Protein AF-A5CC21-F1 (afdb_monomer_lite)

Radius of gyration: 22.28 Å; chains: 1; bounding box: 57×40×75 Å

Foldseek 3Di:
DDDDPPCPQDFPFFWDKAKDKDFPPDPADLPDLDDDDCPPVRNVPGDPSSVVVSVLVVQQFKDWQAKDQPDADPVPRDRRMIMTMITGTPHNVSRLCCVQLCVQVVNHQDHSVDGDRGGHGPVSVVSGDPVPRDCVVVVVVVVVVVVVVVVVVVVVVVVVVVVVVVVD

Secondary structure (DSSP, 8-state):
-----------BS--EEEEEEEESSSS-BTTS---SS-HHHHHTTS-HHHHHHHHHHHTT-EEEEEEEEEEE-TTT--EEEEEEEEEE-SSHHHHHHHHHHHHHHT---B-SSSB--PPBPHHHHTT--GGG---HHHHHHHHHHHHHHHHHHHHHHHHHHHHHHH--

InterPro domains:
  IPR014121 Type-F conjugative transfer system mating-pair stabilisation protein TraN [PF06986] (1-121)

Sequence (168 aa):
MSKDIKTNPVSVFSGKHRKCKKDVFSFLNCCSSMTGWGRDIGLSQCKSKEQELALYRKKGYCYYIGTYCSSRIPILGICLARKSTYCCFQSKLARIFQEEARKQLKIDFGTPECPKCRGLTVEELQKVDFTKINMDELFGDILTKAQNSMNKDIIAGIKDKVHRMQQT

Structure (mmCIF, N/CA/C/O backbone):
data_AF-A5CC21-F1
#
_entry.id   AF-A5CC21-F1
#
loop_
_atom_site.group_PDB
_atom_site.id
_atom_site.type_symbol
_atom_site.label_atom_id
_atom_site.label_alt_id
_atom_site.label_comp_id
_atom_site.label_asym_id
_atom_site.label_entity_id
_atom_site.label_seq_id
_atom_site.pdbx_PDB_ins_code
_atom_site.Cartn_x
_atom_site.Cartn_y
_atom_site.Cartn_z
_atom_site.occupancy
_atom_site.B_iso_or_equiv
_atom_site.auth_seq_id
_atom_site.auth_comp_id
_atom_site.auth_asym_id
_atom_site.auth_atom_id
_atom_site.pdbx_PDB_model_num
ATOM 1 N N . MET A 1 1 ? -32.156 28.228 -10.293 1.00 36.88 1 MET A N 1
ATOM 2 C CA . MET A 1 1 ? -30.932 28.435 -11.098 1.00 36.88 1 MET A CA 1
ATOM 3 C C . MET A 1 1 ? -29.865 27.472 -10.604 1.00 36.88 1 MET A C 1
ATOM 5 O O . MET A 1 1 ? -29.187 27.765 -9.629 1.00 36.88 1 MET A O 1
ATOM 9 N N . SER A 1 2 ? -29.777 26.303 -11.236 1.00 42.38 2 SER A N 1
ATOM 10 C CA . SER A 1 2 ? -28.684 25.349 -11.049 1.00 42.38 2 SER A CA 1
ATOM 11 C C . SER A 1 2 ? -27.411 25.969 -11.612 1.00 42.38 2 SER A C 1
ATOM 13 O O . SER A 1 2 ? -27.342 26.217 -12.811 1.00 42.38 2 SER A O 1
ATOM 15 N N . LYS A 1 3 ? -26.444 26.278 -10.749 1.00 47.91 3 LYS A N 1
ATOM 16 C CA . LYS A 1 3 ? -25.114 26.733 -11.157 1.00 47.91 3 LYS A CA 1
ATOM 17 C C . LYS A 1 3 ? -24.092 25.700 -10.702 1.00 47.91 3 LYS A C 1
ATOM 19 O O . LYS A 1 3 ? -23.750 25.622 -9.529 1.00 47.91 3 LYS A O 1
ATOM 24 N N . ASP A 1 4 ? -23.684 24.878 -11.659 1.00 43.81 4 ASP A N 1
ATOM 25 C CA . ASP A 1 4 ? -22.288 24.512 -11.892 1.00 43.81 4 ASP A CA 1
ATOM 26 C C . ASP A 1 4 ? -21.464 24.069 -10.674 1.00 43.81 4 ASP A C 1
ATOM 28 O O . ASP A 1 4 ? -20.405 24.625 -10.382 1.00 43.81 4 ASP A O 1
ATOM 32 N N . ILE A 1 5 ? -21.864 22.970 -10.028 1.00 50.94 5 ILE A N 1
ATOM 33 C CA . ILE A 1 5 ? -20.854 22.110 -9.407 1.00 50.94 5 ILE A CA 1
ATOM 34 C C . ILE A 1 5 ? -20.209 21.346 -10.560 1.00 50.94 5 ILE A C 1
ATOM 36 O O . ILE A 1 5 ? -20.739 20.334 -11.020 1.00 50.94 5 ILE A O 1
ATOM 40 N N . LYS A 1 6 ? -19.054 21.830 -11.030 1.00 47.34 6 LYS A N 1
ATOM 41 C CA . LYS A 1 6 ? -18.087 20.998 -11.755 1.00 47.34 6 LYS A CA 1
ATOM 42 C C . LYS A 1 6 ? -17.683 19.860 -10.817 1.00 47.34 6 LYS A C 1
ATOM 44 O O . LYS A 1 6 ? -16.703 19.957 -10.081 1.00 47.34 6 LYS A O 1
ATOM 49 N N . THR A 1 7 ? -18.501 18.816 -10.772 1.00 51.00 7 THR A N 1
ATOM 50 C CA . THR A 1 7 ? -18.292 17.623 -9.964 1.00 51.00 7 THR A CA 1
ATOM 51 C C . THR A 1 7 ? -17.182 16.838 -10.642 1.00 51.00 7 THR A C 1
ATOM 53 O O . THR A 1 7 ? -17.414 15.911 -11.410 1.00 51.00 7 THR A O 1
ATOM 56 N N . ASN A 1 8 ? -15.932 17.198 -10.342 1.00 56.41 8 ASN A N 1
ATOM 57 C CA . ASN A 1 8 ? -14.908 16.163 -10.295 1.00 56.41 8 ASN A CA 1
ATOM 58 C C . ASN A 1 8 ? -15.511 15.031 -9.452 1.00 56.41 8 ASN A C 1
ATOM 60 O O . ASN A 1 8 ? -15.982 15.331 -8.348 1.00 56.41 8 ASN A O 1
ATOM 64 N N . PRO A 1 9 ? -15.585 13.788 -9.959 1.00 63.97 9 PRO A N 1
ATOM 65 C CA . PRO A 1 9 ? -16.253 12.718 -9.238 1.00 63.97 9 PRO A CA 1
ATOM 66 C C . PRO A 1 9 ? -15.616 12.626 -7.855 1.00 63.97 9 PRO A C 1
ATOM 68 O O . PRO A 1 9 ? -14.400 12.451 -7.729 1.00 63.97 9 PRO A O 1
ATOM 71 N N . VAL A 1 10 ? -16.425 12.849 -6.817 1.00 79.69 10 VAL A N 1
ATOM 72 C CA . VAL A 1 10 ? -15.954 12.837 -5.435 1.00 79.69 10 VAL A CA 1
ATOM 73 C C . VAL A 1 10 ? -15.432 11.434 -5.164 1.00 79.69 10 VAL A C 1
ATOM 75 O O . VAL A 1 10 ? -16.187 10.466 -5.143 1.00 79.69 10 VAL A O 1
ATOM 78 N N . SER A 1 11 ? -14.114 11.319 -5.021 1.00 84.38 11 SER A N 1
ATOM 79 C CA . SER A 1 11 ? -13.449 10.050 -4.756 1.00 84.38 11 SER A CA 1
ATOM 80 C C . SER A 1 11 ? -13.113 9.949 -3.273 1.00 84.38 11 SER A C 1
ATOM 82 O O . SER A 1 11 ? -12.442 10.831 -2.728 1.00 84.38 11 SER A O 1
ATOM 84 N N . VAL A 1 12 ? -13.526 8.868 -2.627 1.00 90.00 12 VAL A N 1
ATOM 85 C CA . VAL A 1 12 ? -13.316 8.646 -1.197 1.00 90.00 12 VAL A CA 1
ATOM 86 C C . VAL A 1 12 ? -12.033 7.851 -0.965 1.00 90.00 12 VAL A C 1
ATOM 88 O O . VAL A 1 12 ? -11.690 6.941 -1.722 1.00 90.00 12 VAL A O 1
ATOM 91 N N . PHE A 1 13 ? -11.302 8.230 0.089 1.00 93.00 13 PHE A N 1
ATOM 92 C CA . PHE A 1 13 ? -10.041 7.610 0.509 1.00 93.00 13 PHE A CA 1
ATOM 93 C C . PHE A 1 13 ? -8.997 7.493 -0.611 1.00 93.00 13 PHE A C 1
ATOM 95 O O . PHE A 1 13 ? -8.411 6.435 -0.839 1.00 93.00 13 PHE A O 1
ATOM 102 N N . SER A 1 14 ? -8.732 8.597 -1.310 1.00 95.25 14 SER A N 1
ATOM 103 C CA . SER A 1 14 ? -7.672 8.658 -2.320 1.00 95.25 14 SER A CA 1
ATOM 104 C C . SER A 1 14 ? -6.280 8.439 -1.728 1.00 95.25 14 SER A C 1
ATOM 106 O O . SER A 1 14 ? -5.912 9.022 -0.704 1.00 95.25 14 SER A O 1
ATOM 108 N N . GLY A 1 15 ? -5.489 7.607 -2.404 1.00 95.81 15 GLY A N 1
ATOM 109 C CA . GLY A 1 15 ? -4.102 7.319 -2.062 1.00 95.81 15 GLY A CA 1
ATOM 110 C C . GLY A 1 15 ? -3.120 7.887 -3.083 1.00 95.81 15 GLY A C 1
ATOM 111 O O . GLY A 1 15 ? -3.473 8.259 -4.201 1.00 95.81 15 GLY A O 1
ATOM 112 N N . LYS A 1 16 ? -1.843 7.928 -2.701 1.00 97.12 16 LYS A N 1
ATOM 113 C CA . LYS A 1 16 ? -0.727 8.261 -3.595 1.00 97.12 16 LYS A CA 1
ATOM 114 C C . LYS A 1 16 ? 0.200 7.064 -3.712 1.00 97.12 16 LYS A C 1
ATOM 116 O O . LYS A 1 16 ? 0.513 6.423 -2.706 1.00 97.12 16 LYS A O 1
ATOM 121 N N . HIS A 1 17 ? 0.675 6.782 -4.923 1.00 96.50 17 HIS A N 1
ATOM 122 C CA . HIS A 1 17 ? 1.708 5.770 -5.081 1.00 96.50 17 HIS A CA 1
ATOM 123 C C . HIS A 1 17 ? 3.045 6.307 -4.566 1.00 96.50 17 HIS A C 1
ATOM 125 O O . HIS A 1 17 ? 3.436 7.447 -4.827 1.00 96.50 17 HIS A O 1
ATOM 131 N N . ARG A 1 18 ? 3.776 5.468 -3.845 1.00 95.88 18 ARG A N 1
ATOM 132 C CA . ARG A 1 18 ? 5.106 5.771 -3.317 1.00 95.88 18 ARG A CA 1
ATOM 133 C C . ARG A 1 18 ? 6.028 4.601 -3.612 1.00 95.88 18 ARG A C 1
ATOM 135 O O . ARG A 1 18 ? 5.585 3.456 -3.671 1.00 95.88 18 ARG A O 1
ATOM 142 N N . LYS A 1 19 ? 7.305 4.895 -3.837 1.00 94.62 19 LYS A N 1
ATOM 143 C CA . LYS A 1 19 ? 8.310 3.897 -4.203 1.00 94.62 19 LYS A CA 1
ATOM 144 C C . LYS A 1 19 ? 9.549 4.093 -3.343 1.00 94.62 19 LYS A C 1
ATOM 146 O O . LYS A 1 19 ? 9.913 5.232 -3.066 1.00 94.62 19 LYS A O 1
ATOM 151 N N . CYS A 1 20 ? 10.184 2.995 -2.965 1.00 91.25 20 CYS A N 1
ATOM 152 C CA . CYS A 1 20 ? 11.527 2.989 -2.395 1.00 91.25 20 CYS A CA 1
ATOM 153 C C . CYS A 1 20 ? 12.437 2.117 -3.256 1.00 91.25 20 CYS A C 1
ATOM 155 O O . CYS A 1 20 ? 11.962 1.224 -3.970 1.00 91.25 20 CYS A O 1
ATOM 157 N N . LYS A 1 21 ? 13.738 2.378 -3.193 1.00 87.94 21 LYS A N 1
ATOM 158 C CA . LYS A 1 21 ? 14.773 1.639 -3.903 1.00 87.94 21 LYS A CA 1
ATOM 159 C C . LYS A 1 21 ? 15.602 0.807 -2.923 1.00 87.94 21 LYS A C 1
ATOM 161 O O . LYS A 1 21 ? 15.923 1.243 -1.820 1.00 87.94 21 LYS A O 1
ATOM 166 N N . LYS A 1 22 ? 15.960 -0.398 -3.358 1.00 82.56 22 LYS A N 1
ATOM 167 C CA . LYS A 1 22 ? 16.975 -1.248 -2.742 1.00 82.56 22 LYS A CA 1
ATOM 168 C C . LYS A 1 22 ? 18.048 -1.518 -3.789 1.00 82.56 22 LYS A C 1
ATOM 170 O O . LYS A 1 22 ? 17.792 -2.226 -4.768 1.00 82.56 22 LYS A O 1
ATOM 175 N N . ASP A 1 23 ? 19.217 -0.931 -3.587 1.00 74.25 23 ASP A N 1
ATOM 176 C CA . ASP A 1 23 ? 20.399 -1.210 -4.395 1.00 74.25 23 ASP A CA 1
ATOM 177 C C . ASP A 1 23 ? 21.117 -2.436 -3.832 1.00 74.25 23 ASP A C 1
ATOM 179 O O . ASP A 1 23 ? 21.244 -2.584 -2.623 1.00 74.25 23 ASP A O 1
ATOM 183 N N . VAL A 1 24 ? 21.532 -3.358 -4.703 1.00 65.06 24 VAL A N 1
ATOM 184 C CA . VAL A 1 24 ? 22.195 -4.606 -4.276 1.00 65.06 24 VAL A CA 1
ATOM 185 C C . VAL A 1 24 ? 23.669 -4.367 -3.923 1.00 65.06 24 VAL A C 1
ATOM 187 O O . VAL A 1 24 ? 24.223 -5.084 -3.100 1.00 65.06 24 VAL A O 1
ATOM 190 N N . PHE A 1 25 ? 24.279 -3.329 -4.502 1.00 59.97 25 PHE A N 1
ATOM 191 C CA . PHE A 1 25 ? 25.693 -2.971 -4.320 1.00 59.97 25 PHE A CA 1
ATOM 192 C C . PHE A 1 25 ? 25.932 -1.891 -3.260 1.00 59.97 25 PHE A C 1
ATOM 194 O O . PHE A 1 25 ? 27.074 -1.618 -2.909 1.00 59.97 25 PHE A O 1
ATOM 201 N N . SER A 1 26 ? 24.870 -1.261 -2.757 1.00 59.84 26 SER A N 1
ATOM 202 C CA . SER A 1 26 ? 24.959 -0.272 -1.688 1.00 59.84 26 SER A CA 1
ATOM 203 C C . SER A 1 26 ? 24.339 -0.850 -0.423 1.00 59.84 26 SER A C 1
ATOM 205 O O . SER A 1 26 ? 23.280 -1.471 -0.474 1.00 59.84 26 SER A O 1
ATOM 207 N N . PHE A 1 27 ? 24.960 -0.607 0.731 1.00 61.62 27 PHE A N 1
ATOM 208 C CA . PHE A 1 27 ? 24.430 -0.999 2.046 1.00 61.62 27 PHE A CA 1
ATOM 209 C C . PHE A 1 27 ? 23.106 -0.274 2.394 1.00 61.62 27 PHE A C 1
ATOM 211 O O . PHE A 1 27 ? 22.457 -0.582 3.393 1.00 61.62 27 PHE A O 1
ATOM 218 N N . LEU A 1 28 ? 22.695 0.696 1.568 1.00 66.81 28 LEU A N 1
ATOM 219 C CA . LEU A 1 28 ? 21.491 1.506 1.716 1.00 66.81 28 LEU A CA 1
ATOM 220 C C . LEU A 1 28 ? 20.223 0.757 1.287 1.00 66.81 28 LEU A C 1
ATOM 222 O O . LEU A 1 28 ? 19.932 0.559 0.106 1.00 66.81 28 LEU A O 1
ATOM 226 N N . ASN A 1 29 ? 19.411 0.394 2.278 1.00 73.12 29 ASN A N 1
ATOM 227 C CA . ASN A 1 29 ? 18.091 -0.191 2.080 1.00 73.12 29 ASN A CA 1
ATOM 228 C C . ASN A 1 29 ? 16.989 0.778 2.532 1.00 73.12 29 ASN A C 1
ATOM 230 O O . ASN A 1 29 ? 16.448 0.663 3.634 1.00 73.12 29 ASN A O 1
ATOM 234 N N . CYS A 1 30 ? 16.601 1.689 1.637 1.00 77.56 30 CYS A N 1
ATOM 235 C CA . CYS A 1 30 ? 15.527 2.663 1.862 1.00 77.56 30 CYS A CA 1
ATOM 236 C C . CYS A 1 30 ? 14.116 2.038 1.855 1.00 77.56 30 CYS A C 1
ATOM 238 O O . CYS A 1 30 ? 13.114 2.734 2.026 1.00 77.56 30 CYS A O 1
ATOM 240 N N . CYS A 1 31 ? 14.023 0.717 1.655 1.00 76.06 31 CYS A N 1
ATOM 241 C CA . CYS A 1 31 ? 12.780 -0.047 1.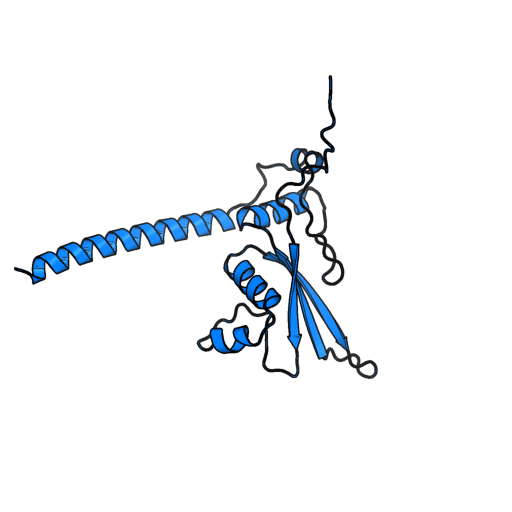627 1.00 76.06 31 CYS A CA 1
ATOM 242 C C . CYS A 1 31 ? 12.476 -0.835 2.896 1.00 76.06 31 CYS A C 1
ATOM 244 O O . CYS A 1 31 ? 11.370 -1.362 3.016 1.00 76.06 31 CYS A O 1
ATOM 246 N N . SER A 1 32 ? 13.385 -0.945 3.856 1.00 65.75 32 SER A N 1
ATOM 247 C CA . SER A 1 32 ? 13.073 -1.628 5.111 1.00 65.75 32 SER A CA 1
ATOM 248 C C . SER A 1 32 ? 12.483 -0.652 6.123 1.00 65.75 32 SER A C 1
ATOM 250 O O . SER A 1 32 ? 12.910 0.495 6.228 1.00 65.75 32 SER A O 1
ATOM 252 N N . SER A 1 33 ? 11.526 -1.117 6.928 1.00 56.78 33 SER A N 1
ATOM 253 C CA . SER A 1 33 ? 11.116 -0.448 8.167 1.00 56.78 33 SER A CA 1
ATOM 254 C C . SER A 1 33 ? 12.210 -0.626 9.227 1.00 56.78 33 SER A C 1
ATOM 256 O O . SER A 1 33 ? 11.951 -1.182 10.284 1.00 56.78 33 SER A O 1
ATOM 258 N N . MET A 1 34 ? 13.438 -0.207 8.907 1.00 52.75 34 MET A N 1
ATOM 259 C CA . MET A 1 34 ? 14.713 -0.291 9.638 1.00 52.75 34 MET A CA 1
ATOM 260 C C . MET A 1 34 ? 14.702 -0.908 11.051 1.00 52.75 34 MET A C 1
ATOM 262 O O . MET A 1 34 ? 15.019 -0.227 12.003 1.00 52.75 34 MET A O 1
ATOM 266 N N . THR A 1 35 ? 14.360 -2.168 11.284 1.00 44.22 35 THR A N 1
ATOM 267 C CA . THR A 1 35 ? 14.483 -2.747 12.636 1.00 44.22 35 THR A CA 1
ATOM 268 C C . THR A 1 35 ? 15.968 -2.863 13.012 1.00 44.22 35 THR A C 1
ATOM 270 O O . THR A 1 35 ? 16.701 -3.564 12.324 1.00 44.22 35 THR A O 1
ATOM 273 N N . GLY A 1 36 ? 16.429 -2.146 14.047 1.00 49.53 36 GLY A N 1
ATOM 274 C CA . GLY A 1 36 ? 17.832 -2.142 14.499 1.00 49.53 36 GLY A CA 1
ATOM 275 C C . GLY A 1 36 ? 18.242 -0.843 15.208 1.00 49.53 36 GLY A C 1
ATOM 276 O O . GLY A 1 36 ? 17.454 0.094 15.267 1.00 49.53 36 GLY A O 1
ATOM 277 N N . TRP A 1 37 ? 19.465 -0.779 15.739 1.00 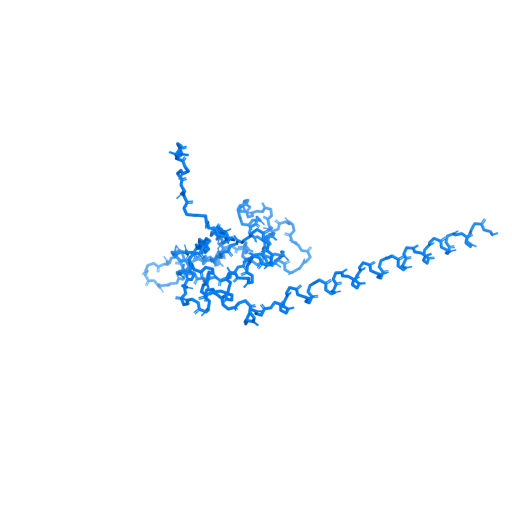46.34 37 TRP A N 1
ATOM 278 C CA . TRP A 1 37 ? 19.994 0.313 16.579 1.00 46.34 37 TRP A CA 1
ATOM 279 C C . TRP A 1 37 ? 20.697 1.456 15.800 1.00 46.34 37 TRP A C 1
ATOM 281 O O . TRP A 1 37 ? 21.235 2.368 16.411 1.00 46.34 37 TRP A O 1
ATOM 291 N N . GLY A 1 38 ? 20.653 1.453 14.457 1.00 54.25 38 GLY A N 1
ATOM 292 C CA . GLY A 1 38 ? 21.295 2.451 13.569 1.00 54.25 38 GLY A CA 1
ATOM 293 C C . GLY A 1 38 ? 20.341 3.159 12.589 1.00 54.25 38 GLY A C 1
ATOM 294 O O . GLY A 1 38 ? 20.719 3.468 11.458 1.00 54.25 38 GLY A O 1
ATOM 295 N N . ARG A 1 39 ? 19.070 3.352 12.979 1.00 56.88 39 ARG A N 1
ATOM 296 C CA . ARG A 1 39 ? 17.957 3.730 12.074 1.00 56.88 39 ARG A CA 1
ATOM 297 C C . ARG A 1 39 ? 18.081 5.125 11.461 1.00 56.88 39 ARG A C 1
ATOM 299 O O . ARG A 1 39 ? 17.786 5.308 10.286 1.00 56.88 39 ARG A O 1
ATOM 306 N N . ASP A 1 40 ? 18.525 6.110 12.223 1.00 53.47 40 ASP A N 1
ATOM 307 C CA . ASP A 1 40 ? 18.448 7.498 11.753 1.00 53.47 40 ASP A CA 1
ATOM 308 C C . ASP A 1 40 ? 19.599 7.858 10.801 1.00 53.47 40 ASP A C 1
ATOM 310 O O . ASP A 1 40 ? 19.430 8.668 9.893 1.00 53.47 40 ASP A O 1
ATOM 314 N N . ILE A 1 41 ? 20.737 7.168 10.925 1.00 56.78 41 ILE A N 1
ATOM 315 C CA . ILE A 1 41 ? 21.934 7.384 10.095 1.00 56.78 41 ILE A CA 1
ATOM 316 C C . ILE A 1 41 ? 21.766 6.770 8.694 1.00 56.78 41 ILE A C 1
ATOM 318 O O . ILE A 1 41 ? 22.260 7.313 7.709 1.00 56.78 41 ILE A O 1
ATOM 322 N N . GLY A 1 42 ? 21.056 5.641 8.585 1.00 63.81 42 GLY A N 1
ATOM 323 C CA . GLY A 1 42 ? 20.797 4.990 7.297 1.00 63.81 42 GLY A CA 1
ATOM 324 C C . GLY A 1 42 ? 19.641 5.621 6.514 1.00 63.81 42 GLY A C 1
ATOM 325 O O . GLY A 1 42 ? 19.712 5.711 5.292 1.00 63.81 42 GLY A O 1
ATOM 326 N N . LEU A 1 43 ? 18.581 6.085 7.192 1.00 66.56 43 LEU A N 1
ATOM 327 C CA . LEU A 1 43 ? 17.439 6.722 6.525 1.00 66.56 43 LEU A CA 1
ATOM 328 C C . LEU A 1 43 ? 17.743 8.163 6.085 1.00 66.56 43 LEU A C 1
ATOM 330 O O . LEU A 1 43 ? 17.177 8.615 5.090 1.00 66.56 43 LEU A O 1
ATOM 334 N N . SER A 1 44 ? 18.620 8.886 6.794 1.00 69.25 44 SER A N 1
ATOM 335 C CA . SER A 1 44 ? 19.015 10.261 6.436 1.00 69.25 44 SER A CA 1
ATOM 336 C C . SER A 1 44 ? 19.677 10.345 5.058 1.00 69.25 44 SER A C 1
ATOM 338 O O . SER A 1 44 ? 19.533 11.348 4.366 1.00 69.25 44 SER A O 1
ATOM 340 N N . GLN A 1 45 ? 20.321 9.259 4.628 1.00 75.31 45 GLN A N 1
ATOM 341 C CA . GLN A 1 45 ? 20.927 9.130 3.304 1.00 75.31 45 GLN A CA 1
ATOM 342 C C . GLN A 1 45 ? 19.923 8.720 2.207 1.00 75.31 45 GLN A C 1
ATOM 344 O O . GLN A 1 45 ? 20.254 8.743 1.021 1.00 75.31 45 GLN A O 1
ATOM 349 N N . CYS A 1 46 ? 18.685 8.367 2.571 1.00 80.19 46 CYS A N 1
ATOM 350 C CA . CYS A 1 46 ? 17.600 8.104 1.626 1.00 80.19 46 CYS A CA 1
ATOM 351 C C . CYS A 1 46 ? 16.933 9.398 1.153 1.00 80.19 46 CYS A C 1
ATOM 353 O O . CYS A 1 46 ? 16.939 10.421 1.837 1.00 80.19 46 CYS A O 1
ATOM 355 N N . LYS A 1 47 ? 16.263 9.348 -0.004 1.00 86.06 47 LYS A N 1
ATOM 356 C CA . LYS A 1 47 ? 15.520 10.513 -0.505 1.00 86.06 47 LYS A CA 1
ATOM 357 C C . LYS A 1 47 ? 14.363 10.852 0.437 1.00 86.06 47 LYS A C 1
ATOM 359 O O . LYS A 1 47 ? 13.717 9.957 0.978 1.00 86.06 47 LYS A O 1
ATOM 364 N N . SER A 1 48 ? 14.005 12.132 0.535 1.00 87.56 48 SER A N 1
ATOM 365 C CA . SER A 1 48 ? 12.889 12.606 1.376 1.00 87.56 48 SER A CA 1
ATOM 366 C C . SER A 1 48 ? 11.576 11.841 1.144 1.00 87.56 48 SER A C 1
ATOM 368 O O . SER A 1 48 ? 10.889 11.468 2.089 1.00 87.56 48 SER A O 1
ATOM 370 N N . LYS A 1 49 ? 11.253 11.507 -0.113 1.00 89.44 49 LYS A N 1
ATOM 371 C CA . LYS A 1 49 ? 10.065 10.699 -0.456 1.00 89.44 49 LYS A CA 1
ATOM 372 C C . LYS A 1 49 ? 10.121 9.265 0.088 1.00 89.44 49 LYS A C 1
ATOM 374 O O . LYS A 1 49 ? 9.074 8.681 0.365 1.00 89.44 49 LYS A O 1
ATOM 379 N N . GLU A 1 50 ? 11.314 8.689 0.218 1.00 88.25 50 GLU A N 1
ATOM 380 C CA . GLU A 1 50 ? 11.525 7.350 0.779 1.00 88.25 50 GLU A CA 1
ATOM 381 C C . GLU A 1 50 ? 11.460 7.380 2.308 1.00 88.25 50 GLU A C 1
ATOM 383 O O . GLU A 1 50 ? 10.851 6.495 2.906 1.00 88.25 50 GLU A O 1
ATOM 388 N N . GLN A 1 51 ? 11.984 8.439 2.932 1.00 87.00 51 GLN A N 1
ATOM 389 C CA . GLN A 1 51 ? 11.805 8.697 4.363 1.00 87.00 51 GLN A CA 1
ATOM 390 C C . GLN A 1 51 ? 10.318 8.859 4.707 1.00 87.00 51 GLN A C 1
ATOM 392 O O . GLN A 1 51 ? 9.806 8.223 5.627 1.00 87.00 51 GLN A O 1
ATOM 397 N N . GLU A 1 52 ? 9.585 9.642 3.913 1.00 89.94 52 GLU A N 1
ATOM 398 C CA . GLU A 1 52 ? 8.144 9.811 4.081 1.00 89.94 52 GLU A CA 1
ATOM 399 C C . GLU A 1 52 ? 7.400 8.477 3.903 1.00 89.94 52 GLU A C 1
ATOM 401 O O . GLU A 1 52 ? 6.532 8.134 4.705 1.00 89.94 52 GLU A O 1
ATOM 406 N N . LEU A 1 53 ? 7.772 7.671 2.903 1.00 92.00 53 LEU A N 1
ATOM 407 C CA . LEU A 1 53 ? 7.231 6.321 2.741 1.00 92.00 53 LEU A CA 1
ATOM 408 C C . LEU A 1 53 ? 7.509 5.444 3.973 1.00 92.00 53 LEU A C 1
ATOM 410 O O . LEU A 1 53 ? 6.612 4.728 4.419 1.00 92.00 53 LEU A O 1
ATOM 414 N N . ALA A 1 54 ? 8.705 5.508 4.557 1.00 87.62 54 ALA A N 1
ATOM 415 C CA . ALA A 1 54 ? 9.023 4.774 5.779 1.00 87.62 54 ALA A CA 1
ATOM 416 C C . ALA A 1 54 ? 8.114 5.191 6.950 1.00 87.62 54 ALA A C 1
ATOM 418 O O . ALA A 1 54 ? 7.612 4.323 7.669 1.00 87.62 54 ALA A O 1
ATOM 419 N N . LEU A 1 55 ? 7.826 6.490 7.098 1.00 88.38 55 LEU A N 1
ATOM 420 C CA . LEU A 1 55 ? 6.892 6.999 8.108 1.00 88.38 55 LEU A CA 1
ATOM 421 C C . LEU A 1 55 ? 5.460 6.501 7.876 1.00 88.38 55 LEU A C 1
ATOM 423 O O . LEU A 1 55 ? 4.829 6.009 8.811 1.00 88.38 55 LEU A O 1
ATOM 427 N N . TYR A 1 56 ? 4.947 6.575 6.645 1.00 92.75 56 TYR A N 1
ATOM 428 C CA . TYR A 1 56 ? 3.606 6.067 6.328 1.00 92.75 56 TYR A CA 1
ATOM 429 C C . TYR A 1 56 ? 3.505 4.552 6.553 1.00 92.75 56 TYR A C 1
ATOM 431 O O . TYR A 1 56 ? 2.497 4.072 7.069 1.00 92.75 56 TYR A O 1
ATOM 439 N N . ARG A 1 57 ? 4.557 3.791 6.229 1.00 91.06 57 ARG A N 1
ATOM 440 C CA . ARG A 1 57 ? 4.611 2.346 6.493 1.00 91.06 57 ARG A CA 1
ATOM 441 C C . ARG A 1 57 ? 4.638 2.036 7.983 1.00 91.06 57 ARG A C 1
ATOM 443 O O . ARG A 1 57 ? 3.891 1.168 8.412 1.00 91.06 57 ARG A O 1
ATOM 450 N N . LYS A 1 58 ? 5.411 2.783 8.781 1.00 87.75 58 LYS A N 1
ATOM 451 C CA . LYS A 1 58 ? 5.412 2.658 10.250 1.00 87.75 58 LYS A CA 1
ATOM 452 C C . LYS A 1 58 ? 4.026 2.922 10.846 1.00 87.75 58 LYS A C 1
ATOM 454 O O . LYS A 1 58 ? 3.654 2.281 11.818 1.00 87.75 58 LYS A O 1
ATOM 459 N N . LYS A 1 59 ? 3.260 3.846 10.258 1.00 90.62 59 LYS A N 1
ATOM 460 C CA . LYS A 1 59 ? 1.875 4.135 10.659 1.00 90.62 59 LYS A CA 1
ATOM 461 C C . LYS A 1 59 ? 0.850 3.114 10.137 1.00 90.62 59 LYS A C 1
ATOM 463 O O . LYS A 1 59 ? -0.325 3.226 10.474 1.00 90.62 59 LYS A O 1
ATOM 468 N N . GLY A 1 60 ? 1.262 2.156 9.305 1.00 92.69 60 GLY A N 1
ATOM 469 C CA . GLY A 1 60 ? 0.359 1.192 8.677 1.00 92.69 60 GLY A CA 1
ATOM 470 C C . GLY A 1 60 ? -0.556 1.821 7.623 1.00 92.69 60 GLY A C 1
ATOM 471 O O . GLY A 1 60 ? -1.692 1.395 7.478 1.00 92.69 60 GLY A O 1
ATOM 472 N N . TYR A 1 61 ? -0.117 2.868 6.918 1.00 96.19 61 TYR A N 1
ATOM 473 C CA . TYR A 1 61 ? -0.948 3.606 5.947 1.00 96.19 61 TYR A CA 1
ATOM 474 C C . TYR A 1 61 ? -0.747 3.156 4.495 1.00 96.19 61 TYR A C 1
ATOM 476 O O . TYR A 1 61 ? -1.419 3.659 3.596 1.00 96.19 61 TYR A O 1
ATOM 484 N N . CYS A 1 62 ? 0.191 2.244 4.237 1.00 96.88 62 CYS A N 1
ATOM 485 C CA . CYS A 1 62 ? 0.547 1.816 2.887 1.00 96.88 62 CYS A CA 1
ATOM 486 C C . CYS A 1 62 ? 0.188 0.357 2.612 1.00 96.88 62 CYS A C 1
ATOM 488 O O . CYS A 1 62 ? 0.621 -0.521 3.352 1.00 96.88 62 CYS A O 1
ATOM 490 N N . TYR A 1 63 ? -0.507 0.116 1.505 1.00 97.12 63 TYR A N 1
ATOM 491 C CA . TYR A 1 63 ? -0.656 -1.197 0.887 1.00 97.12 63 TYR A CA 1
ATOM 492 C C . TYR A 1 63 ? 0.539 -1.479 -0.030 1.00 97.12 63 TYR A C 1
ATOM 494 O O . TYR A 1 63 ? 0.954 -0.603 -0.797 1.00 97.12 63 TYR A O 1
ATOM 502 N N . TYR A 1 64 ? 1.109 -2.679 0.044 1.00 96.75 64 TYR A N 1
ATOM 503 C CA . TYR A 1 64 ? 2.227 -3.095 -0.802 1.00 96.75 64 TYR A CA 1
ATOM 504 C C . TYR A 1 64 ? 1.720 -3.725 -2.099 1.00 96.75 64 TYR A C 1
ATOM 506 O O . TYR A 1 64 ? 0.973 -4.693 -2.065 1.00 96.75 64 TYR A O 1
ATOM 514 N N . ILE A 1 65 ? 2.157 -3.187 -3.238 1.00 97.56 65 ILE A N 1
ATOM 515 C CA . ILE A 1 65 ? 1.738 -3.662 -4.566 1.00 97.56 65 ILE A CA 1
ATOM 516 C C . ILE A 1 65 ? 2.707 -4.726 -5.085 1.00 97.56 65 ILE A C 1
ATOM 5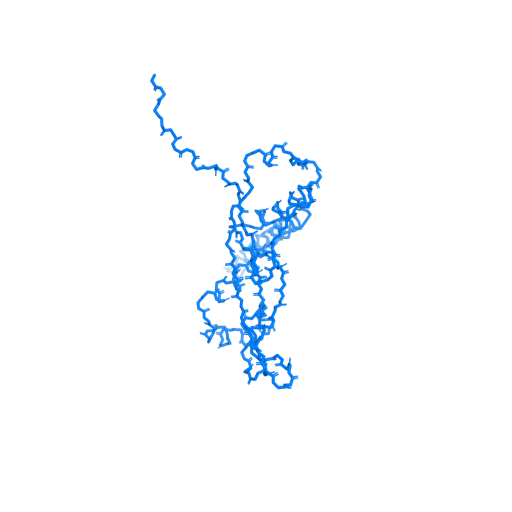18 O O . ILE A 1 65 ? 2.301 -5.693 -5.717 1.00 97.56 65 ILE A O 1
ATOM 522 N N . GLY A 1 66 ? 4.005 -4.541 -4.837 1.00 95.06 66 GLY A N 1
ATOM 523 C CA . GLY A 1 66 ? 5.037 -5.473 -5.276 1.00 95.06 66 GLY A CA 1
ATOM 524 C C . GLY A 1 66 ? 6.396 -4.811 -5.484 1.00 95.06 66 GLY A C 1
ATOM 525 O O . GLY A 1 66 ? 6.570 -3.600 -5.305 1.00 95.06 66 GLY A O 1
ATOM 526 N N . THR A 1 67 ? 7.367 -5.624 -5.890 1.00 93.81 67 THR A N 1
ATOM 527 C CA . THR A 1 67 ? 8.737 -5.205 -6.187 1.00 93.81 67 THR A CA 1
ATOM 528 C C . THR A 1 67 ? 9.096 -5.597 -7.602 1.00 93.81 67 THR A C 1
ATOM 530 O O . THR A 1 67 ? 8.839 -6.720 -8.020 1.00 93.81 67 THR A O 1
ATOM 533 N N . TYR A 1 68 ? 9.763 -4.690 -8.305 1.00 93.44 68 TYR A N 1
ATOM 534 C CA . TYR A 1 68 ? 10.250 -4.929 -9.652 1.00 93.44 68 TYR A CA 1
ATOM 535 C C . TYR A 1 68 ? 11.725 -4.581 -9.794 1.00 93.44 68 TYR A C 1
ATOM 537 O O . TYR A 1 68 ? 12.297 -3.816 -9.007 1.00 93.44 68 TYR A O 1
ATOM 545 N N . CYS A 1 69 ? 12.355 -5.160 -10.813 1.00 91.81 69 CYS A N 1
ATOM 546 C CA . CYS A 1 69 ? 13.720 -4.817 -11.155 1.00 91.81 69 CYS A CA 1
ATOM 547 C C . CYS A 1 69 ? 13.745 -3.526 -11.972 1.00 91.81 69 CYS A C 1
ATOM 549 O O . CYS A 1 69 ? 13.270 -3.486 -13.101 1.00 91.81 69 CYS A O 1
ATOM 551 N N . SER A 1 70 ? 14.305 -2.471 -11.390 1.00 90.06 70 SER A N 1
ATOM 552 C CA . SER A 1 70 ? 14.376 -1.152 -12.018 1.00 90.06 70 SER A CA 1
ATOM 553 C C . SER A 1 70 ? 15.646 -0.921 -12.834 1.00 90.06 70 SER A C 1
ATOM 555 O O . SER A 1 70 ? 15.692 0.026 -13.610 1.00 90.06 70 SER A O 1
ATOM 557 N N . SER A 1 71 ? 16.669 -1.757 -12.641 1.00 87.38 71 SER A N 1
ATOM 558 C CA . SER A 1 71 ? 17.906 -1.749 -13.422 1.00 87.38 71 SER A CA 1
ATOM 559 C C . SER A 1 71 ? 18.473 -3.164 -13.497 1.00 87.38 71 SER A C 1
ATOM 561 O O . SER A 1 71 ? 18.592 -3.829 -12.463 1.00 87.38 71 SER A O 1
ATOM 563 N N . ARG A 1 72 ? 18.804 -3.621 -14.709 1.00 88.00 72 ARG A N 1
ATOM 564 C CA . ARG A 1 72 ? 19.362 -4.950 -14.999 1.00 88.00 72 ARG A CA 1
ATOM 565 C C . ARG A 1 72 ? 20.676 -4.820 -15.759 1.00 88.00 72 ARG A C 1
ATOM 567 O O . ARG A 1 72 ? 20.818 -3.903 -16.561 1.00 88.00 72 ARG A O 1
ATOM 574 N N . ILE A 1 73 ? 21.581 -5.776 -15.564 1.00 84.62 73 ILE A N 1
ATOM 575 C CA . ILE A 1 73 ? 22.700 -6.005 -16.486 1.00 84.62 73 ILE A CA 1
ATOM 576 C C . ILE A 1 73 ? 22.124 -6.666 -17.751 1.00 84.62 73 ILE A C 1
ATOM 578 O O . ILE A 1 73 ? 21.622 -7.786 -17.636 1.00 84.62 73 ILE A O 1
ATOM 582 N N . PRO A 1 74 ? 22.191 -6.037 -18.942 1.00 82.19 74 PRO A N 1
ATOM 583 C CA . PRO A 1 74 ? 21.559 -6.568 -20.156 1.00 82.19 74 PRO A CA 1
ATOM 584 C C . PRO A 1 74 ? 22.075 -7.951 -20.571 1.00 82.19 74 PRO A C 1
ATOM 586 O O . PRO A 1 74 ? 21.311 -8.768 -21.066 1.00 82.19 74 PRO A O 1
ATOM 589 N N . ILE A 1 75 ? 23.357 -8.219 -20.321 1.00 83.81 75 ILE A N 1
ATOM 590 C CA . ILE A 1 75 ? 24.052 -9.432 -20.773 1.00 83.81 75 ILE A CA 1
ATOM 591 C C . ILE A 1 75 ? 23.798 -10.624 -19.833 1.00 83.81 75 ILE A C 1
ATOM 593 O O . ILE A 1 75 ? 23.734 -11.761 -20.279 1.00 83.81 75 ILE A O 1
ATOM 597 N N . LEU A 1 76 ? 23.634 -10.370 -18.528 1.00 82.12 76 LEU A N 1
ATOM 598 C CA . LEU A 1 76 ? 23.532 -11.414 -17.494 1.00 82.12 76 LEU A CA 1
ATOM 599 C C . LEU A 1 76 ? 22.130 -11.526 -16.873 1.00 82.12 76 LEU A C 1
ATOM 601 O O . LEU A 1 76 ? 21.891 -12.392 -16.039 1.00 82.12 76 LEU A O 1
ATOM 605 N N . GLY A 1 77 ? 21.212 -10.605 -17.183 1.00 84.06 77 GLY A N 1
ATOM 606 C CA . GLY A 1 77 ? 19.870 -10.551 -16.588 1.00 84.06 77 GLY A CA 1
ATOM 607 C C . GLY A 1 77 ? 19.834 -10.219 -15.086 1.00 84.06 77 GLY A C 1
ATOM 608 O O . GLY A 1 77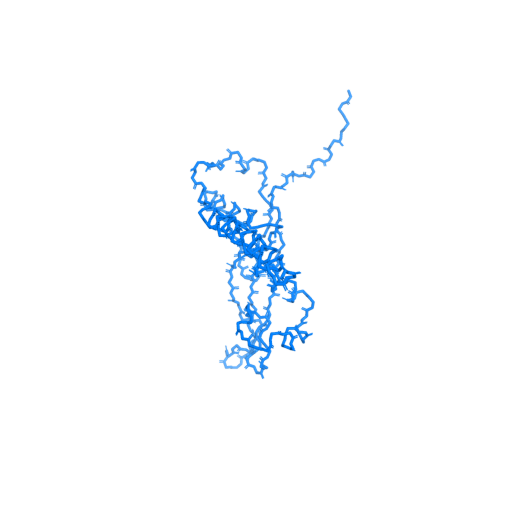 ? 18.752 -10.118 -14.502 1.00 84.06 77 GLY A O 1
ATOM 609 N N . ILE A 1 78 ? 20.990 -10.011 -14.447 1.00 86.56 78 ILE A N 1
ATOM 610 C CA . ILE A 1 78 ? 21.110 -9.760 -13.006 1.00 86.56 78 ILE A CA 1
ATOM 611 C C . ILE A 1 78 ? 20.491 -8.405 -12.651 1.00 86.56 78 ILE A C 1
ATOM 613 O O . ILE A 1 78 ? 20.764 -7.385 -13.286 1.00 86.56 78 ILE A O 1
ATOM 617 N N . CYS A 1 79 ? 19.668 -8.388 -11.601 1.00 86.50 79 CYS A N 1
ATOM 618 C CA . CYS A 1 79 ? 19.025 -7.176 -11.113 1.00 86.50 79 CYS A CA 1
ATOM 619 C C . CYS A 1 79 ? 19.952 -6.361 -10.203 1.00 86.50 79 CYS A C 1
ATOM 621 O O . CYS A 1 79 ? 20.233 -6.772 -9.079 1.00 86.50 79 CYS A O 1
ATOM 623 N N . LEU A 1 80 ? 20.358 -5.178 -10.662 1.00 86.19 80 LEU A N 1
ATOM 624 C CA . LEU A 1 80 ? 21.222 -4.257 -9.918 1.00 86.19 80 LEU A CA 1
ATOM 625 C C . LEU A 1 80 ? 20.448 -3.475 -8.851 1.00 86.19 80 LEU A C 1
ATOM 627 O O . LEU A 1 80 ? 20.950 -3.220 -7.756 1.00 86.19 80 LEU A O 1
ATOM 631 N N . ALA A 1 81 ? 19.209 -3.101 -9.178 1.00 86.12 81 ALA A N 1
ATOM 632 C CA . ALA A 1 81 ? 18.379 -2.248 -8.340 1.00 86.12 81 ALA A CA 1
ATOM 633 C C . ALA A 1 81 ? 16.920 -2.685 -8.370 1.00 86.12 81 ALA A C 1
ATOM 635 O O . ALA A 1 81 ? 16.274 -2.682 -9.425 1.00 86.12 81 ALA A O 1
ATOM 636 N N . ARG A 1 82 ? 16.358 -2.966 -7.196 1.00 89.62 82 ARG A N 1
ATOM 637 C CA . ARG A 1 82 ? 14.937 -3.276 -7.032 1.00 89.62 82 ARG A CA 1
ATOM 638 C C . ARG A 1 82 ? 14.178 -2.052 -6.532 1.00 89.62 82 ARG A C 1
ATOM 640 O O . ARG A 1 82 ? 14.682 -1.304 -5.699 1.00 89.62 82 ARG A O 1
ATOM 647 N N . LYS A 1 83 ? 12.957 -1.852 -7.024 1.00 92.12 83 LYS A N 1
ATOM 648 C CA . LYS A 1 83 ? 12.027 -0.839 -6.515 1.00 92.12 83 LYS A CA 1
ATOM 649 C C . LYS A 1 83 ? 10.787 -1.521 -5.965 1.00 92.12 83 LYS A C 1
ATOM 651 O O . LYS A 1 83 ? 10.184 -2.332 -6.659 1.00 92.12 83 LYS A O 1
ATOM 656 N N . SER A 1 84 ? 10.414 -1.187 -4.737 1.00 93.75 84 SER A N 1
ATOM 657 C CA . SER A 1 84 ? 9.157 -1.621 -4.122 1.00 93.75 84 SER A CA 1
ATOM 658 C C . SER A 1 84 ? 8.136 -0.498 -4.228 1.00 93.75 84 SER A C 1
ATOM 660 O O . SER A 1 84 ? 8.441 0.644 -3.877 1.00 93.75 84 SER A O 1
ATOM 662 N N . THR A 1 85 ? 6.932 -0.823 -4.687 1.00 96.62 85 THR A N 1
ATOM 663 C CA . THR A 1 85 ? 5.846 0.137 -4.894 1.00 96.62 85 THR A CA 1
ATOM 664 C C . THR A 1 85 ? 4.713 -0.107 -3.908 1.00 96.62 85 THR A C 1
ATOM 666 O O . THR A 1 85 ? 4.346 -1.246 -3.617 1.00 96.62 85 THR A O 1
ATOM 669 N N . TYR A 1 86 ? 4.149 0.990 -3.415 1.00 97.44 86 TYR A N 1
ATOM 670 C CA . TYR A 1 86 ? 3.083 1.008 -2.427 1.00 97.44 86 TYR A CA 1
ATOM 671 C C . TYR A 1 86 ? 1.999 2.008 -2.824 1.00 97.44 86 TYR A C 1
ATOM 673 O O . TYR A 1 86 ? 2.312 3.054 -3.396 1.00 97.44 86 TYR A O 1
ATOM 681 N N . CYS A 1 87 ? 0.753 1.739 -2.441 1.00 98.25 87 CYS A N 1
ATOM 682 C CA . CYS A 1 87 ? -0.299 2.749 -2.363 1.00 98.25 87 CYS A CA 1
ATOM 683 C C . CYS A 1 87 ? -0.441 3.214 -0.920 1.00 98.25 87 CYS A C 1
ATOM 685 O O . CYS A 1 87 ? -0.782 2.419 -0.053 1.00 98.25 87 CYS A O 1
ATOM 687 N N . CYS A 1 88 ? -0.179 4.492 -0.659 1.00 97.75 88 CYS A N 1
ATOM 688 C CA . CYS A 1 88 ? -0.243 5.057 0.683 1.00 97.75 88 CYS A CA 1
ATOM 689 C C . CYS A 1 88 ? -1.419 6.021 0.819 1.00 97.75 88 CYS A C 1
ATOM 691 O O . CYS A 1 88 ? -1.582 6.937 0.009 1.00 97.75 88 CYS A O 1
ATOM 693 N N . PHE A 1 89 ? -2.206 5.809 1.866 1.00 97.44 89 PHE A N 1
ATOM 694 C CA . PHE A 1 89 ? -3.428 6.538 2.185 1.00 97.44 89 PHE A CA 1
ATOM 695 C C . PHE A 1 89 ? -3.216 7.476 3.377 1.00 97.44 89 PHE A C 1
ATOM 697 O O . PHE A 1 89 ? -2.166 7.455 4.015 1.00 97.44 89 PHE A O 1
ATOM 704 N N . GLN A 1 90 ? -4.198 8.328 3.673 1.00 95.25 90 GLN A N 1
ATOM 705 C CA . GLN A 1 90 ? -4.086 9.321 4.753 1.00 95.25 90 GLN A CA 1
ATOM 706 C C . GLN A 1 90 ? -4.281 8.731 6.159 1.00 95.25 90 GLN A C 1
ATOM 708 O O . GLN A 1 90 ? -3.990 9.391 7.152 1.00 95.25 90 GLN A O 1
ATOM 713 N N . SER A 1 91 ? -4.765 7.492 6.262 1.00 95.38 91 SER A N 1
ATOM 714 C CA . SER A 1 91 ? -4.942 6.795 7.533 1.00 95.38 91 SER A CA 1
ATOM 715 C C . SER A 1 91 ? -4.897 5.277 7.352 1.00 95.38 91 SER A C 1
ATOM 717 O O . SER A 1 91 ? -5.036 4.762 6.239 1.00 95.38 91 SER A O 1
ATOM 719 N N . LYS A 1 92 ? -4.729 4.554 8.466 1.00 94.88 92 LYS A N 1
ATOM 720 C CA . LYS A 1 92 ? -4.787 3.086 8.503 1.00 94.88 92 LYS A CA 1
ATOM 721 C C . LYS A 1 92 ? -6.182 2.587 8.113 1.00 94.88 92 LYS A C 1
ATOM 723 O O . LYS A 1 92 ? -6.287 1.680 7.299 1.00 94.88 92 LYS A O 1
ATOM 728 N N . LEU A 1 93 ? -7.229 3.256 8.607 1.00 94.19 93 LEU A N 1
ATOM 729 C CA . LEU A 1 93 ? -8.620 3.007 8.218 1.00 94.19 93 LEU A CA 1
ATOM 730 C C . LEU A 1 93 ? -8.811 3.132 6.702 1.00 94.19 93 LEU A C 1
ATOM 732 O O . LEU A 1 93 ? -9.348 2.225 6.081 1.00 94.19 93 LEU A O 1
ATOM 736 N N . ALA A 1 94 ? -8.339 4.228 6.100 1.00 96.12 94 ALA A N 1
ATOM 737 C CA . ALA A 1 94 ? -8.475 4.459 4.664 1.00 96.12 94 ALA A CA 1
ATOM 738 C C . ALA A 1 94 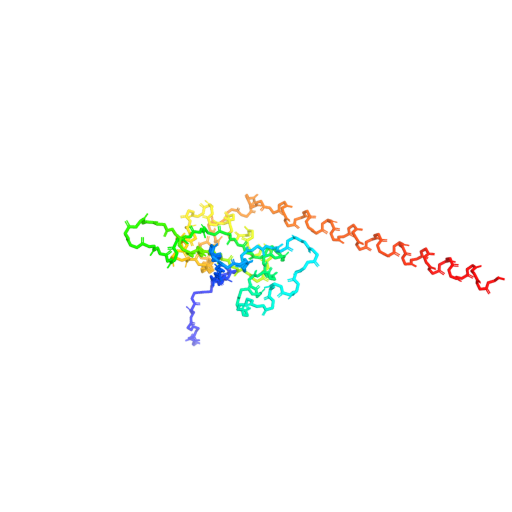? -7.771 3.373 3.838 1.00 96.12 94 ALA A C 1
ATOM 740 O O . ALA A 1 94 ? -8.296 2.951 2.810 1.00 96.12 94 ALA A O 1
ATOM 741 N N . ARG A 1 95 ? -6.604 2.903 4.300 1.00 97.31 95 ARG A N 1
ATOM 742 C CA . ARG A 1 95 ? -5.901 1.776 3.684 1.00 97.31 95 ARG A CA 1
ATOM 743 C C . ARG A 1 95 ? -6.731 0.491 3.759 1.00 97.31 95 ARG A C 1
ATOM 745 O O . ARG A 1 95 ? -6.998 -0.088 2.714 1.00 97.31 95 ARG A O 1
ATOM 752 N N . ILE A 1 96 ? -7.126 0.064 4.961 1.00 95.69 96 ILE A N 1
ATOM 753 C CA . ILE A 1 96 ? -7.863 -1.196 5.165 1.00 95.69 96 ILE A CA 1
ATOM 754 C C . ILE A 1 96 ? -9.176 -1.171 4.380 1.00 95.69 96 ILE A C 1
ATOM 756 O O . ILE A 1 96 ? -9.488 -2.111 3.656 1.00 95.69 96 ILE A O 1
ATOM 760 N N . PHE A 1 97 ? -9.902 -0.053 4.442 1.00 95.81 97 PHE A N 1
ATOM 761 C CA . PHE A 1 97 ? -11.129 0.125 3.681 1.00 95.81 97 PHE A CA 1
ATOM 762 C C . PHE A 1 97 ? -10.900 -0.046 2.175 1.00 95.81 97 PHE A C 1
ATOM 764 O O . PHE A 1 97 ? -11.652 -0.756 1.518 1.00 95.81 97 PHE A O 1
ATOM 771 N N . GLN A 1 98 ? -9.856 0.577 1.621 1.00 97.31 98 GLN A N 1
ATOM 772 C CA . GLN A 1 98 ? -9.518 0.436 0.205 1.00 97.31 98 GLN A CA 1
ATOM 773 C C . GLN A 1 98 ? -9.139 -0.997 -0.168 1.00 97.31 98 GLN A C 1
ATOM 775 O O . GLN A 1 98 ? -9.518 -1.449 -1.242 1.00 97.31 98 GLN A O 1
ATOM 780 N N . GLU A 1 99 ? -8.419 -1.717 0.689 1.00 97.06 99 GLU A N 1
ATOM 781 C CA . GLU A 1 99 ? -8.071 -3.123 0.456 1.00 97.06 99 GLU A CA 1
ATOM 782 C C . GLU A 1 99 ? -9.321 -4.013 0.396 1.00 97.06 99 GLU A C 1
ATOM 784 O O . GLU A 1 99 ? -9.531 -4.724 -0.592 1.00 97.06 99 GLU A O 1
ATOM 789 N N . GLU A 1 100 ? -10.194 -3.910 1.397 1.00 97.12 100 GLU A N 1
ATOM 790 C CA . GLU A 1 100 ? -11.399 -4.736 1.503 1.00 97.12 100 GLU A CA 1
ATOM 791 C C . GLU A 1 100 ? -12.449 -4.375 0.443 1.00 97.12 100 GLU A C 1
ATOM 793 O O . GLU A 1 100 ? -12.980 -5.253 -0.241 1.00 97.12 100 GLU A O 1
ATOM 798 N N . ALA A 1 101 ? -12.712 -3.084 0.228 1.00 97.00 101 ALA A N 1
ATOM 799 C CA . ALA A 1 101 ? -13.678 -2.636 -0.770 1.00 97.00 101 ALA A CA 1
ATOM 800 C C . ALA A 1 101 ? -13.248 -3.032 -2.189 1.00 97.00 101 ALA A C 1
ATOM 802 O O . ALA A 1 101 ? -14.041 -3.573 -2.958 1.00 97.00 101 ALA A O 1
ATOM 803 N N . ARG A 1 102 ? -11.971 -2.843 -2.546 1.00 97.62 102 ARG A N 1
ATOM 804 C CA . ARG A 1 102 ? -11.464 -3.239 -3.868 1.00 97.62 102 ARG A CA 1
ATOM 805 C C . ARG A 1 102 ? -11.513 -4.748 -4.091 1.00 97.62 102 ARG A C 1
ATOM 807 O O . ARG A 1 102 ? -11.783 -5.176 -5.212 1.00 97.62 102 ARG A O 1
ATOM 814 N N . LYS A 1 103 ? -11.314 -5.558 -3.045 1.00 97.00 103 LYS A N 1
ATOM 815 C CA . LYS A 1 103 ? -11.463 -7.022 -3.102 1.00 97.00 103 LYS A CA 1
ATOM 816 C C . LYS A 1 103 ? -12.897 -7.445 -3.437 1.00 97.00 103 LYS A C 1
ATOM 818 O O . LYS A 1 103 ? -13.080 -8.386 -4.219 1.00 97.00 103 LYS A O 1
ATOM 823 N N . GLN A 1 104 ? -13.897 -6.750 -2.888 1.00 97.31 104 GLN A N 1
ATOM 824 C CA . GLN A 1 104 ? -15.309 -6.964 -3.227 1.00 97.31 104 GLN A CA 1
ATOM 825 C C . GLN A 1 104 ? -15.614 -6.509 -4.662 1.00 97.31 104 GLN A C 1
ATOM 827 O O . GLN A 1 104 ? -16.187 -7.268 -5.440 1.00 97.31 104 GLN A O 1
ATOM 832 N N . LEU A 1 105 ? -15.149 -5.312 -5.035 1.00 97.25 105 LEU A N 1
ATOM 833 C CA . LEU A 1 105 ? -15.402 -4.681 -6.338 1.00 97.25 105 LEU A CA 1
ATOM 834 C C . LEU A 1 105 ? -14.540 -5.225 -7.491 1.00 97.25 105 LEU A C 1
ATOM 836 O O . LEU A 1 105 ? -14.720 -4.807 -8.632 1.00 97.25 105 LEU A O 1
ATOM 840 N N . LYS A 1 106 ? -13.593 -6.128 -7.207 1.00 97.44 106 LYS A N 1
ATOM 841 C CA . LYS A 1 106 ? -12.617 -6.674 -8.170 1.00 97.44 106 LYS A CA 1
ATOM 842 C C . LYS A 1 106 ? -11.761 -5.597 -8.855 1.00 97.44 106 LYS A C 1
ATOM 844 O O . LYS A 1 106 ? -11.423 -5.715 -10.029 1.00 97.44 106 LYS A O 1
ATOM 849 N N . ILE A 1 107 ? -11.375 -4.563 -8.109 1.00 97.12 107 ILE A N 1
ATOM 850 C CA . ILE A 1 107 ? -10.519 -3.469 -8.592 1.00 97.12 107 ILE A CA 1
ATOM 851 C C . ILE A 1 107 ? -9.060 -3.746 -8.207 1.00 97.12 107 ILE A C 1
ATOM 853 O O . ILE A 1 107 ? -8.740 -3.911 -7.032 1.00 97.12 107 ILE A O 1
ATOM 857 N N . ASP A 1 108 ? -8.147 -3.748 -9.179 1.00 96.25 108 ASP A N 1
ATOM 858 C CA . ASP A 1 108 ? -6.720 -3.970 -8.931 1.00 96.25 108 ASP A CA 1
ATOM 859 C C . ASP A 1 108 ? -5.975 -2.705 -8.461 1.00 96.25 108 ASP A C 1
ATOM 861 O O . ASP A 1 108 ? -6.321 -1.567 -8.788 1.00 96.25 108 ASP A O 1
ATOM 865 N N . PHE A 1 109 ? -4.889 -2.902 -7.709 1.00 98.00 109 PHE A N 1
ATOM 866 C CA . PHE A 1 109 ? -3.941 -1.839 -7.350 1.00 98.00 109 PHE A CA 1
ATOM 867 C C . PHE A 1 109 ? -2.908 -1.534 -8.447 1.00 98.00 109 PHE A C 1
ATOM 869 O O . PHE A 1 109 ? -2.012 -0.717 -8.233 1.00 98.00 109 PHE A O 1
ATOM 876 N N . GLY A 1 110 ? -3.039 -2.120 -9.634 1.00 97.44 110 GLY A N 1
ATOM 877 C CA . GLY A 1 110 ? -2.062 -2.041 -10.711 1.00 97.44 110 GLY A CA 1
ATOM 878 C C . GLY A 1 110 ? -0.859 -2.951 -10.489 1.00 97.44 110 GLY A C 1
ATOM 879 O O . GLY A 1 110 ? -0.814 -3.765 -9.568 1.00 97.44 110 GLY A O 1
ATOM 880 N N . THR A 1 111 ? 0.143 -2.781 -11.346 1.00 97.81 111 THR A N 1
ATOM 881 C CA . THR A 1 111 ? 1.452 -3.420 -11.189 1.00 97.81 111 THR A CA 1
ATOM 882 C C . THR A 1 111 ? 2.398 -2.503 -10.407 1.00 97.81 111 THR A C 1
ATOM 884 O O . THR A 1 111 ? 2.144 -1.300 -10.277 1.00 97.81 111 THR A O 1
ATOM 887 N N . PRO A 1 112 ? 3.527 -3.014 -9.890 1.00 96.50 112 PRO A N 1
ATOM 888 C CA . PRO A 1 112 ? 4.533 -2.170 -9.245 1.00 96.50 112 PRO A CA 1
ATOM 889 C C . PRO A 1 112 ? 5.060 -1.040 -10.149 1.00 96.50 112 PRO A C 1
ATOM 891 O O . PRO A 1 112 ? 5.401 0.051 -9.673 1.00 96.50 112 PRO A O 1
ATOM 894 N N . GLU A 1 113 ? 5.125 -1.277 -11.453 1.00 96.44 113 GLU A N 1
ATOM 895 C CA . GLU A 1 113 ? 5.503 -0.310 -12.475 1.00 96.44 113 GLU A CA 1
ATOM 896 C C . GLU A 1 113 ? 4.403 0.738 -12.682 1.00 96.44 113 GLU A C 1
ATOM 898 O O . GLU A 1 113 ? 4.710 1.936 -12.637 1.00 96.44 113 GLU A O 1
ATOM 903 N N . CYS A 1 114 ? 3.146 0.290 -12.790 1.00 97.12 114 CYS A N 1
ATOM 904 C CA . CYS A 1 114 ? 1.955 1.087 -13.103 1.00 97.12 114 CYS A CA 1
ATOM 905 C C . CYS A 1 114 ? 0.895 1.012 -11.978 1.00 97.12 114 CYS A C 1
ATOM 907 O O . CYS A 1 114 ? -0.161 0.398 -12.160 1.00 97.12 114 CYS A O 1
ATOM 909 N N . PRO A 1 115 ? 1.151 1.629 -10.809 1.00 97.69 115 PRO A N 1
ATOM 910 C CA . PRO A 1 115 ? 0.265 1.541 -9.651 1.00 97.69 115 PRO A CA 1
ATOM 911 C C . PRO A 1 115 ? -1.015 2.374 -9.813 1.00 97.69 115 PRO A C 1
ATOM 913 O O . PRO A 1 115 ? -0.974 3.520 -10.261 1.00 97.69 115 PRO A O 1
ATOM 916 N N . LYS A 1 116 ? -2.148 1.844 -9.342 1.00 97.56 116 LYS A N 1
ATOM 917 C CA . LYS A 1 116 ? -3.474 2.483 -9.371 1.00 97.56 116 LYS A CA 1
ATOM 918 C C . LYS A 1 116 ? -3.991 2.756 -7.953 1.00 97.56 116 LYS A C 1
ATOM 920 O O . LYS A 1 116 ? -4.758 1.978 -7.389 1.00 97.56 116 LYS A O 1
ATOM 925 N N . CYS A 1 117 ? -3.624 3.899 -7.374 1.00 97.50 117 CYS A N 1
ATOM 926 C CA . CYS A 1 117 ? -3.968 4.258 -5.982 1.00 97.50 117 CYS A CA 1
ATOM 927 C C . CYS A 1 117 ? -5.176 5.202 -5.821 1.00 97.50 117 CYS A C 1
A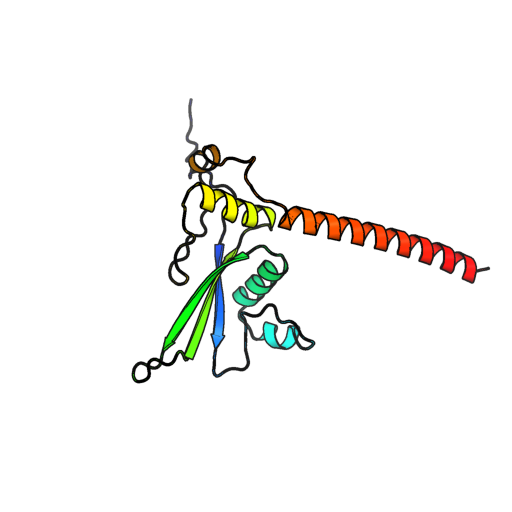TOM 929 O O . CYS A 1 117 ? -5.332 5.811 -4.763 1.00 97.50 117 CYS A O 1
ATOM 931 N N . ARG A 1 118 ? -6.010 5.371 -6.857 1.00 96.44 118 ARG A N 1
ATOM 932 C CA . ARG A 1 118 ? -7.151 6.302 -6.815 1.00 96.44 118 ARG A CA 1
ATOM 933 C C . ARG A 1 118 ? -8.164 5.968 -5.709 1.00 96.44 118 ARG A C 1
ATOM 935 O O . ARG A 1 118 ? -8.277 4.813 -5.290 1.00 96.44 118 ARG A O 1
ATOM 942 N N . GLY A 1 119 ? -8.921 6.976 -5.281 1.00 95.44 119 GLY A N 1
ATOM 943 C CA . GLY A 1 119 ? -10.102 6.792 -4.438 1.00 95.44 119 GLY A CA 1
ATOM 944 C C . GLY A 1 119 ? -11.198 5.985 -5.138 1.00 95.44 119 GLY A C 1
ATOM 945 O O . GLY A 1 119 ? -11.171 5.829 -6.365 1.00 95.44 119 GLY A O 1
ATOM 946 N N . LEU A 1 120 ? -12.148 5.484 -4.351 1.00 95.00 120 LEU A N 1
ATOM 947 C CA . LEU A 1 120 ? -13.381 4.890 -4.873 1.00 95.00 120 LEU A CA 1
ATOM 948 C C . LEU A 1 120 ? -14.377 5.993 -5.217 1.00 95.00 120 LEU A C 1
ATOM 950 O O . LEU A 1 120 ? -14.477 6.970 -4.474 1.00 95.00 120 LEU A O 1
ATOM 954 N N . THR A 1 121 ? -15.098 5.852 -6.324 1.00 94.88 121 THR A N 1
ATOM 955 C CA . THR A 1 121 ? -16.200 6.769 -6.648 1.00 94.88 121 THR A CA 1
ATOM 956 C C . THR A 1 121 ? -17.408 6.497 -5.750 1.00 94.88 121 THR A C 1
ATOM 958 O O . THR A 1 121 ? -17.475 5.475 -5.062 1.00 94.88 121 THR A O 1
ATOM 961 N N . VAL A 1 122 ? -18.384 7.404 -5.747 1.00 91.69 122 VAL A N 1
ATOM 962 C CA . VAL A 1 122 ? -19.623 7.229 -4.973 1.00 91.69 122 VAL A CA 1
ATOM 963 C C . VAL A 1 122 ? -20.392 5.985 -5.437 1.00 91.69 122 VAL A C 1
ATOM 965 O O . VAL A 1 122 ? -20.879 5.216 -4.613 1.00 91.69 122 VAL A O 1
ATOM 968 N N . GLU A 1 123 ? -20.432 5.729 -6.742 1.00 92.25 123 GLU A N 1
ATOM 969 C CA . GLU A 1 123 ? -21.119 4.578 -7.340 1.00 92.25 123 GLU A CA 1
ATOM 970 C C . GLU A 1 123 ? -20.423 3.254 -6.998 1.00 92.25 123 GLU A C 1
ATOM 972 O O . GLU A 1 123 ? -21.072 2.220 -6.846 1.00 92.25 123 GLU A O 1
ATOM 977 N N . GLU A 1 124 ? -19.094 3.266 -6.881 1.00 94.94 124 GLU A N 1
ATOM 978 C CA . GLU A 1 124 ? -18.321 2.119 -6.403 1.00 94.94 124 GLU A CA 1
ATOM 979 C C . GLU A 1 124 ? -18.588 1.860 -4.919 1.00 94.94 124 GLU A C 1
ATOM 981 O O . GLU A 1 124 ? -18.818 0.717 -4.535 1.00 94.94 124 GLU A O 1
ATOM 986 N N . LEU A 1 125 ? -18.620 2.913 -4.096 1.00 92.69 125 LEU A N 1
ATOM 987 C CA . LEU A 1 125 ? -18.910 2.806 -2.665 1.00 92.69 125 LEU A CA 1
ATOM 988 C C . LEU A 1 125 ? -20.288 2.216 -2.377 1.00 92.69 125 LEU A C 1
ATOM 990 O O . LEU A 1 125 ? -20.415 1.401 -1.470 1.00 92.69 125 LEU A O 1
ATOM 994 N N . GLN A 1 126 ? -21.308 2.597 -3.145 1.00 93.19 126 GLN A N 1
ATOM 995 C CA . GLN A 1 126 ? -22.667 2.070 -2.983 1.00 93.19 126 GLN A CA 1
ATOM 996 C C . GLN A 1 126 ? -22.760 0.555 -3.211 1.00 93.19 126 GLN A C 1
ATOM 998 O O . GLN A 1 126 ? -23.696 -0.080 -2.735 1.00 93.19 126 GLN A O 1
ATOM 1003 N N . LYS A 1 127 ? -21.796 -0.030 -3.929 1.00 95.75 127 LYS A N 1
ATOM 1004 C CA . LYS A 1 127 ? -21.720 -1.474 -4.193 1.00 95.75 127 LYS A CA 1
ATOM 1005 C C . LYS A 1 127 ? -20.917 -2.234 -3.136 1.00 95.75 127 LYS A C 1
ATOM 1007 O O . LYS A 1 127 ? -20.857 -3.459 -3.200 1.00 95.75 127 LYS A O 1
ATOM 1012 N N . VAL A 1 128 ? -20.270 -1.532 -2.205 1.00 95.19 128 VAL A N 1
ATOM 1013 C CA . VAL A 1 128 ? -19.501 -2.153 -1.125 1.00 95.19 128 VAL A CA 1
ATOM 1014 C C . VAL A 1 128 ? -20.456 -2.618 -0.035 1.00 95.19 128 VAL A C 1
ATOM 1016 O O . VAL A 1 128 ? -21.239 -1.843 0.509 1.00 95.19 128 VAL A O 1
ATOM 1019 N N . ASP A 1 129 ? -20.345 -3.888 0.330 1.00 94.69 129 ASP A N 1
ATOM 1020 C CA . ASP A 1 129 ? -21.010 -4.447 1.494 1.00 94.69 129 ASP A CA 1
ATOM 1021 C C . ASP A 1 129 ? -20.176 -4.136 2.745 1.00 94.69 129 ASP A C 1
ATOM 1023 O O . ASP A 1 129 ? -19.195 -4.822 3.059 1.00 94.69 129 ASP A O 1
ATOM 1027 N N . PHE A 1 130 ? -20.562 -3.068 3.452 1.00 90.62 130 PHE A N 1
ATOM 1028 C CA . PHE A 1 130 ? -19.879 -2.590 4.658 1.00 90.62 130 PHE A CA 1
ATOM 1029 C C . PHE A 1 130 ? -19.891 -3.609 5.806 1.00 90.62 130 PHE A C 1
ATOM 1031 O O . PHE A 1 130 ? -19.015 -3.552 6.665 1.00 90.62 130 PHE A O 1
ATOM 1038 N N . THR A 1 131 ? -20.829 -4.565 5.809 1.00 91.75 131 THR A N 1
ATOM 1039 C CA . THR A 1 131 ? -20.906 -5.613 6.843 1.00 91.75 131 THR A CA 1
ATOM 1040 C C . THR A 1 131 ? -19.805 -6.665 6.703 1.00 91.75 131 THR A C 1
ATOM 1042 O O . THR A 1 131 ? -19.487 -7.361 7.662 1.00 91.75 131 THR A O 1
ATOM 1045 N N . LYS A 1 132 ? -19.190 -6.763 5.516 1.00 91.88 132 LYS A N 1
ATOM 1046 C CA . LYS A 1 132 ? -18.135 -7.737 5.192 1.00 91.88 132 LYS A CA 1
ATOM 1047 C C . LYS A 1 132 ? -16.733 -7.143 5.201 1.00 91.88 132 LYS A C 1
ATOM 1049 O O . LYS A 1 132 ? -15.788 -7.801 4.771 1.00 91.88 132 LYS A O 1
ATOM 1054 N N . ILE A 1 133 ? -16.588 -5.895 5.633 1.00 90.25 133 ILE A N 1
ATOM 1055 C CA . ILE A 1 133 ? -15.285 -5.248 5.724 1.00 90.25 133 ILE A CA 1
ATOM 1056 C C . ILE A 1 133 ? -14.589 -5.735 6.994 1.00 90.25 133 ILE A C 1
ATOM 1058 O O . ILE A 1 133 ? -15.029 -5.430 8.102 1.00 90.25 133 ILE A O 1
ATOM 1062 N N . ASN A 1 134 ? -13.476 -6.453 6.837 1.00 89.88 134 ASN A N 1
ATOM 1063 C CA . ASN A 1 134 ? -12.644 -6.818 7.977 1.00 89.88 134 ASN A CA 1
ATOM 1064 C C . ASN A 1 134 ? -11.834 -5.596 8.452 1.00 89.88 134 ASN A C 1
ATOM 1066 O O . ASN A 1 134 ? -11.033 -5.036 7.705 1.00 89.88 134 ASN A O 1
ATOM 1070 N N . MET A 1 135 ? -12.043 -5.196 9.708 1.00 88.75 135 MET A N 1
ATOM 1071 C CA . MET A 1 135 ? -11.346 -4.082 10.365 1.00 88.75 135 MET A CA 1
ATOM 1072 C C . MET A 1 135 ? -10.571 -4.530 11.611 1.00 88.75 135 MET A C 1
ATOM 1074 O O . MET A 1 135 ? -10.154 -3.689 12.409 1.00 88.75 135 MET A O 1
ATOM 1078 N N . ASP A 1 136 ? -10.340 -5.831 11.786 1.00 89.88 136 ASP A N 1
ATOM 1079 C CA . ASP A 1 136 ? -9.711 -6.409 12.981 1.00 89.88 136 ASP A CA 1
ATOM 1080 C C . ASP A 1 136 ? -8.328 -5.797 13.233 1.00 89.88 136 ASP A C 1
ATOM 1082 O O . ASP A 1 136 ? -7.969 -5.463 14.362 1.00 89.88 136 ASP A O 1
ATOM 1086 N N . GLU A 1 137 ? -7.575 -5.542 12.159 1.00 87.00 137 GLU A N 1
ATOM 1087 C CA . GLU A 1 137 ? -6.266 -4.888 12.220 1.00 87.00 137 GLU A CA 1
ATOM 1088 C C . GLU A 1 137 ? -6.338 -3.441 12.748 1.00 87.00 137 GLU A C 1
ATOM 1090 O O . GLU A 1 137 ? -5.388 -2.935 13.357 1.00 87.00 137 GLU A O 1
ATOM 1095 N N . LEU A 1 138 ? -7.444 -2.736 12.493 1.00 84.88 138 LEU A N 1
ATOM 1096 C CA . LEU A 1 138 ? -7.673 -1.395 13.022 1.00 84.88 138 LEU A CA 1
ATOM 1097 C C . LEU A 1 138 ? -8.097 -1.459 14.492 1.00 84.88 138 LEU A C 1
ATOM 1099 O O . LEU A 1 138 ? -7.583 -0.688 15.302 1.00 84.88 138 LEU A O 1
ATOM 1103 N N . PHE A 1 139 ? -9.004 -2.375 14.839 1.00 85.38 139 PHE A N 1
ATOM 1104 C CA . PHE A 1 139 ? -9.475 -2.551 16.212 1.00 85.38 139 PHE A CA 1
ATOM 1105 C C . PHE A 1 139 ? -8.362 -3.018 17.149 1.00 85.38 139 PHE A C 1
ATOM 1107 O O . PHE A 1 139 ? -8.234 -2.465 18.239 1.00 85.38 139 PHE A O 1
ATOM 1114 N N . GLY A 1 140 ? -7.504 -3.946 16.714 1.00 85.88 140 GLY A N 1
ATOM 1115 C CA . GLY A 1 140 ? -6.335 -4.383 17.479 1.00 85.88 140 GLY A CA 1
ATOM 1116 C C . GLY A 1 140 ? -5.430 -3.211 17.870 1.00 85.88 140 GLY A C 1
ATOM 1117 O O . GLY A 1 140 ? -5.099 -3.047 19.042 1.00 85.88 140 GLY A O 1
ATOM 1118 N N . ASP A 1 141 ? -5.126 -2.317 16.924 1.00 81.69 141 ASP A N 1
ATOM 1119 C CA . ASP A 1 141 ? -4.339 -1.109 17.198 1.00 81.69 141 ASP A CA 1
ATOM 1120 C C . ASP A 1 141 ? -5.022 -0.165 18.194 1.00 81.69 141 ASP A C 1
ATOM 1122 O O . ASP A 1 141 ? -4.348 0.445 19.028 1.00 81.69 141 ASP A O 1
ATOM 1126 N N . ILE A 1 142 ? -6.341 0.013 18.076 1.00 84.62 142 ILE A N 1
ATOM 1127 C CA . ILE A 1 142 ? -7.115 0.883 18.970 1.00 84.62 142 ILE A CA 1
ATOM 1128 C C . ILE A 1 142 ? -7.102 0.307 20.387 1.00 84.62 142 ILE A C 1
ATOM 1130 O O . ILE A 1 142 ? -6.810 1.043 21.329 1.00 84.62 142 ILE A O 1
ATOM 1134 N N . LEU A 1 143 ? -7.337 -0.998 20.535 1.00 83.00 143 LEU A N 1
ATOM 1135 C CA . LEU A 1 143 ? -7.305 -1.690 21.822 1.00 83.00 143 LEU A CA 1
ATOM 1136 C C . LEU A 1 143 ? -5.919 -1.613 22.463 1.00 83.00 143 LEU A C 1
ATOM 1138 O O . LEU A 1 143 ? -5.806 -1.219 23.620 1.00 83.00 143 LEU A O 1
ATOM 1142 N N . THR A 1 144 ? -4.853 -1.894 21.708 1.00 85.81 144 THR A N 1
ATOM 1143 C CA . THR A 1 144 ? -3.478 -1.774 22.212 1.00 85.81 144 THR A CA 1
ATOM 1144 C C . THR A 1 144 ? -3.155 -0.338 22.633 1.00 85.81 144 THR A C 1
ATOM 1146 O O . THR A 1 144 ? -2.542 -0.117 23.677 1.00 85.81 144 THR A O 1
ATOM 1149 N N . LYS A 1 145 ? -3.581 0.671 21.862 1.00 86.38 145 LYS A N 1
ATOM 1150 C CA . LYS A 1 145 ? -3.390 2.082 22.238 1.00 86.38 145 LYS A CA 1
ATOM 1151 C C . LYS A 1 145 ? -4.165 2.453 23.499 1.00 86.38 145 LYS A C 1
ATOM 1153 O O . LYS A 1 145 ? -3.600 3.130 24.353 1.00 86.38 145 LYS A O 1
ATOM 1158 N N . ALA A 1 146 ? -5.412 2.002 23.625 1.00 84.00 146 ALA A N 1
ATOM 1159 C CA . ALA A 1 146 ? -6.230 2.234 24.809 1.00 84.00 146 ALA A CA 1
ATOM 1160 C C . ALA A 1 146 ? -5.596 1.594 26.054 1.00 84.00 146 ALA A C 1
ATOM 1162 O O . ALA A 1 146 ? -5.408 2.273 27.059 1.00 84.00 146 ALA A O 1
ATOM 1163 N N . GLN A 1 147 ? -5.168 0.330 25.960 1.00 85.38 147 GLN A N 1
ATOM 1164 C CA . GLN A 1 147 ? -4.454 -0.378 27.029 1.00 85.38 147 GLN A CA 1
ATOM 1165 C C . GLN A 1 147 ? -3.172 0.349 27.448 1.00 85.38 147 GLN A C 1
ATOM 1167 O O . GLN A 1 147 ? -2.937 0.567 28.634 1.00 85.38 147 GLN A O 1
ATOM 1172 N N . ASN A 1 148 ? -2.365 0.789 26.481 1.00 87.38 148 ASN A N 1
ATOM 1173 C CA . ASN A 1 148 ? -1.133 1.521 26.764 1.00 87.38 148 ASN A CA 1
ATOM 1174 C C . ASN A 1 148 ? -1.390 2.884 27.421 1.00 87.38 148 ASN A C 1
ATOM 1176 O O . ASN A 1 148 ? -0.618 3.285 28.291 1.00 87.38 148 ASN A O 1
ATOM 1180 N N . SER A 1 149 ? -2.458 3.588 27.026 1.00 84.19 149 SER A N 1
ATOM 1181 C CA . SER A 1 149 ? -2.858 4.844 27.671 1.00 84.19 149 SER A CA 1
ATOM 1182 C C . SER A 1 149 ? -3.258 4.606 29.124 1.00 84.19 149 SER A C 1
ATOM 1184 O O . SER A 1 149 ? -2.692 5.236 30.010 1.00 84.19 149 SER A O 1
ATOM 1186 N N . MET A 1 150 ? -4.132 3.625 29.379 1.00 79.81 150 MET A N 1
ATOM 1187 C CA . MET A 1 150 ? -4.560 3.273 30.737 1.00 79.81 150 MET A CA 1
ATOM 1188 C C . MET A 1 150 ? -3.371 2.890 31.630 1.00 79.81 150 MET A C 1
ATOM 1190 O O . MET A 1 150 ? -3.256 3.379 32.751 1.00 79.81 150 MET A O 1
ATOM 1194 N N . ASN A 1 151 ? -2.436 2.078 31.123 1.00 84.81 151 ASN A N 1
ATOM 1195 C CA . ASN A 1 151 ? -1.227 1.708 31.863 1.00 84.81 151 ASN A CA 1
ATOM 1196 C C . ASN A 1 151 ? -0.360 2.927 32.205 1.00 84.81 151 ASN A C 1
ATOM 1198 O O . ASN A 1 151 ? 0.173 3.020 33.310 1.00 84.81 151 ASN A O 1
ATOM 1202 N N . LYS A 1 152 ? -0.218 3.877 31.274 1.00 84.44 152 LYS A N 1
ATOM 1203 C CA . LYS A 1 152 ? 0.548 5.108 31.497 1.00 84.44 152 LYS A CA 1
ATOM 1204 C C . LYS A 1 152 ? -0.092 5.984 32.576 1.00 84.44 152 LYS A C 1
ATOM 1206 O O . LYS A 1 152 ? 0.634 6.505 33.421 1.00 84.44 152 LYS A O 1
ATOM 1211 N N . ASP A 1 153 ? -1.416 6.108 32.567 1.00 86.56 153 ASP A N 1
ATOM 1212 C CA . ASP A 1 153 ? -2.164 6.906 33.543 1.00 86.56 153 ASP A CA 1
ATOM 1213 C C . ASP A 1 153 ? -2.073 6.292 34.951 1.00 86.56 153 ASP A C 1
ATOM 1215 O O . ASP A 1 153 ? -1.831 7.000 35.931 1.00 86.56 153 ASP A O 1
ATOM 1219 N N . ILE A 1 154 ? -2.142 4.958 35.051 1.00 84.81 154 ILE A N 1
ATOM 1220 C CA . ILE A 1 154 ? -1.921 4.224 36.308 1.00 84.81 154 ILE A CA 1
ATOM 1221 C C . ILE A 1 154 ? -0.494 4.448 36.831 1.00 84.81 154 ILE A C 1
ATOM 1223 O O . ILE A 1 154 ? -0.310 4.776 38.005 1.00 84.81 154 ILE A O 1
ATOM 1227 N N . ILE A 1 155 ? 0.524 4.307 35.974 1.00 84.56 155 ILE A N 1
ATOM 1228 C CA . ILE A 1 155 ? 1.930 4.522 36.354 1.00 84.56 155 ILE A CA 1
ATOM 1229 C C . ILE A 1 155 ? 2.158 5.964 36.824 1.00 84.56 155 ILE A C 1
ATOM 1231 O O . ILE A 1 155 ? 2.860 6.173 37.814 1.00 84.56 155 ILE A O 1
ATOM 1235 N N . ALA A 1 156 ? 1.562 6.953 36.155 1.00 85.94 156 ALA A N 1
ATOM 1236 C CA . ALA A 1 156 ? 1.644 8.352 36.567 1.00 85.94 156 ALA A CA 1
ATOM 1237 C C . ALA A 1 156 ? 1.040 8.563 37.966 1.00 85.94 156 ALA A C 1
ATOM 1239 O O . ALA A 1 156 ? 1.696 9.138 38.833 1.00 85.94 156 ALA A O 1
ATOM 1240 N N . GLY A 1 157 ? -0.143 7.998 38.232 1.00 85.50 157 GLY A N 1
ATOM 1241 C CA . GLY A 1 157 ? -0.781 8.075 39.549 1.00 85.50 157 GLY A CA 1
ATOM 1242 C C . GLY A 1 157 ? 0.032 7.413 40.671 1.00 85.50 157 GLY A C 1
ATOM 1243 O O . GLY A 1 157 ? 0.131 7.959 41.773 1.00 85.50 157 GLY A O 1
ATOM 1244 N N . ILE A 1 158 ? 0.662 6.263 40.396 1.00 89.31 158 ILE A N 1
ATOM 1245 C CA . ILE A 1 158 ? 1.573 5.597 41.344 1.00 89.31 158 ILE A CA 1
ATOM 1246 C C . ILE A 1 158 ? 2.797 6.475 41.608 1.00 89.31 158 ILE A C 1
ATOM 1248 O O . ILE A 1 158 ? 3.166 6.670 42.766 1.00 89.31 158 ILE A O 1
ATOM 1252 N N . LYS A 1 159 ? 3.404 7.041 40.558 1.00 87.88 159 LYS A N 1
ATOM 1253 C CA . LYS A 1 159 ? 4.582 7.907 40.673 1.00 87.88 159 LYS A CA 1
ATOM 1254 C C . LYS A 1 159 ? 4.294 9.139 41.529 1.00 87.88 159 LYS A C 1
ATOM 1256 O O . LYS A 1 159 ? 5.087 9.449 42.414 1.00 87.88 159 LYS A O 1
ATOM 1261 N N . ASP A 1 160 ? 3.140 9.771 41.341 1.00 88.81 160 ASP A N 1
ATOM 1262 C CA . ASP A 1 160 ? 2.718 10.919 42.147 1.00 88.81 160 ASP A CA 1
ATOM 1263 C C . ASP A 1 160 ? 2.500 10.541 43.615 1.00 88.81 160 ASP A C 1
ATOM 1265 O O . ASP A 1 160 ? 2.820 11.307 44.525 1.00 88.81 160 ASP A O 1
ATOM 1269 N N . LYS A 1 161 ? 1.954 9.348 43.882 1.00 86.56 161 LYS A N 1
ATOM 1270 C CA . LYS A 1 161 ? 1.754 8.866 45.254 1.00 86.56 161 LYS A CA 1
ATOM 1271 C C . LYS A 1 161 ? 3.079 8.516 45.936 1.00 86.56 161 LYS A C 1
ATOM 1273 O O . LYS A 1 161 ? 3.267 8.894 47.085 1.00 86.56 161 LYS A O 1
ATOM 1278 N N . VAL A 1 162 ? 4.006 7.867 45.232 1.00 88.31 162 VAL A N 1
ATOM 1279 C CA . VAL A 1 162 ? 5.361 7.574 45.731 1.00 88.31 162 VAL A CA 1
ATOM 1280 C C . VAL A 1 162 ? 6.147 8.858 45.986 1.00 88.31 162 VAL A C 1
ATOM 1282 O O . VAL A 1 162 ? 6.768 8.982 47.035 1.00 88.31 162 VAL A O 1
ATOM 1285 N N . HIS A 1 163 ? 6.066 9.841 45.087 1.00 83.44 163 HIS A N 1
ATOM 1286 C CA . HIS A 1 163 ? 6.739 11.127 45.265 1.00 83.44 163 HIS A CA 1
ATOM 1287 C C . HIS A 1 163 ? 6.239 11.873 46.508 1.00 83.44 163 HIS A C 1
ATOM 1289 O O . HIS A 1 163 ? 7.043 12.382 47.281 1.00 83.44 163 HIS A O 1
ATOM 1295 N N . ARG A 1 164 ? 4.921 11.859 46.753 1.00 85.00 164 ARG A N 1
ATOM 1296 C CA . ARG A 1 164 ? 4.329 12.421 47.977 1.00 85.00 164 ARG A CA 1
ATOM 1297 C C . ARG A 1 164 ? 4.786 11.709 49.254 1.00 85.00 164 ARG A C 1
ATOM 1299 O O . ARG A 1 164 ? 4.909 12.368 50.273 1.00 85.00 164 ARG A O 1
ATOM 1306 N N . MET A 1 165 ? 5.060 10.403 49.201 1.00 80.12 165 MET A N 1
ATOM 1307 C CA . MET A 1 165 ? 5.562 9.633 50.353 1.00 80.12 165 MET A CA 1
ATOM 1308 C C . MET A 1 165 ? 7.064 9.825 50.617 1.00 80.12 165 MET A C 1
ATOM 1310 O O . MET A 1 165 ? 7.514 9.547 51.718 1.00 80.12 165 MET A O 1
ATOM 1314 N N . GLN A 1 166 ? 7.847 10.277 49.632 1.00 76.06 166 GLN A N 1
ATOM 1315 C CA . GLN A 1 166 ? 9.284 10.562 49.789 1.00 76.06 166 GLN A CA 1
ATOM 1316 C C . GLN A 1 166 ? 9.573 11.974 50.329 1.00 76.06 166 GLN A C 1
ATOM 1318 O O . GLN A 1 166 ? 10.718 12.278 50.648 1.00 76.06 166 GLN A O 1
ATOM 1323 N N . GLN A 1 167 ? 8.561 12.846 50.369 1.00 67.38 167 GLN A N 1
ATOM 1324 C CA . GLN A 1 167 ? 8.658 14.223 50.875 1.00 67.38 167 GLN A CA 1
ATOM 1325 C C . GLN A 1 167 ? 8.148 14.377 52.320 1.00 67.38 167 GLN A C 1
ATOM 1327 O O . GLN A 1 167 ? 8.167 15.483 52.857 1.00 67.38 167 GLN A O 1
ATOM 1332 N N . THR A 1 168 ? 7.696 13.278 52.922 1.00 54.03 168 THR A N 1
ATOM 1333 C CA . THR A 1 168 ? 7.438 13.097 54.361 1.00 54.03 168 THR A CA 1
ATOM 1334 C C . THR A 1 168 ? 8.569 12.303 54.979 1.00 54.03 168 THR A C 1
ATOM 1336 O O . THR A 1 168 ? 9.000 12.679 56.087 1.00 54.03 168 THR A O 1
#

Organism: Orientia tsutsugamushi (strain Boryong) (NCBI:txid357244)

pLDDT: mean 84.37, std 14.69, range [36.88, 98.25]